Protein AF-A0A5H5B998-F1 (afdb_monomer_lite)

InterPro domains:
  IPR043472 Macro domain-like [G3DSA:3.40.220.10] (1-58)
  IPR043472 Macro domain-like [SSF52949] (23-58)

pLDDT: mean 94.79, std 3.72, range [81.38, 98.5]

Structure (mmCIF, N/CA/C/O backbone):
data_AF-A0A5H5B998-F1
#
_entry.id   AF-A0A5H5B998-F1
#
loop_
_atom_site.group_PDB
_atom_site.id
_atom_site.type_symbol
_atom_site.label_atom_id
_atom_site.label_alt_id
_atom_site.label_comp_id
_atom_site.label_asym_id
_atom_site.label_entity_id
_atom_site.label_seq_id
_atom_site.pdbx_PDB_ins_code
_atom_site.Cartn_x
_atom_site.Cartn_y
_atom_site.Cartn_z
_atom_site.occupancy
_atom_site.B_iso_or_equiv
_atom_site.auth_seq_id
_atom_site.auth_comp_id
_atom_site.auth_asym_id
_atom_site.auth_atom_id
_atom_site.pdbx_PDB_model_num
ATOM 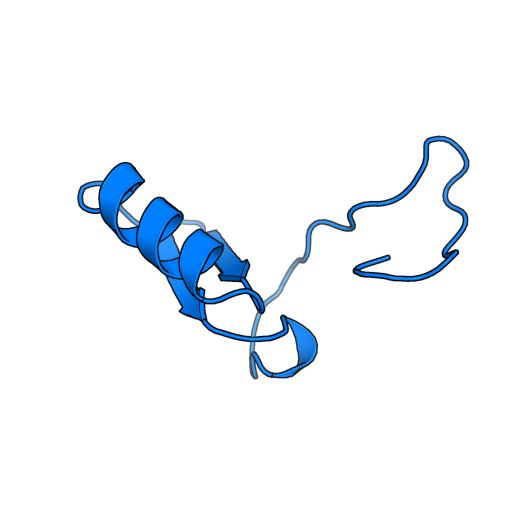1 N N . MET A 1 1 ? -11.385 -4.739 15.532 1.00 81.38 1 MET A N 1
ATOM 2 C CA . MET A 1 1 ? -11.629 -4.049 14.247 1.00 81.38 1 MET A CA 1
ATOM 3 C C . MET A 1 1 ? -10.359 -4.150 13.428 1.00 81.38 1 MET A C 1
ATOM 5 O O . MET A 1 1 ? -9.294 -4.129 14.030 1.00 81.38 1 MET A O 1
ATOM 9 N N . ILE A 1 2 ? -10.467 -4.326 12.112 1.00 92.56 2 ILE A N 1
ATOM 10 C CA . ILE A 1 2 ? -9.305 -4.391 11.214 1.00 92.56 2 ILE A CA 1
ATOM 11 C C . ILE A 1 2 ? -8.887 -2.955 10.883 1.00 92.56 2 ILE A C 1
ATOM 13 O O . ILE A 1 2 ? -9.749 -2.150 10.536 1.00 92.56 2 ILE A O 1
ATOM 17 N N . LYS A 1 3 ? -7.593 -2.643 11.001 1.00 95.62 3 LYS A N 1
ATOM 18 C CA . LYS A 1 3 ? -6.999 -1.400 10.493 1.00 95.62 3 LYS A CA 1
ATOM 19 C C . LYS A 1 3 ? -6.563 -1.631 9.046 1.00 95.62 3 LYS A C 1
ATOM 21 O O . LYS A 1 3 ? -5.918 -2.635 8.760 1.00 95.62 3 LYS A O 1
ATOM 26 N N . LEU A 1 4 ? -6.933 -0.728 8.148 1.00 97.19 4 LEU A N 1
ATOM 27 C CA . LEU A 1 4 ? -6.543 -0.749 6.743 1.00 97.19 4 LEU A CA 1
ATOM 28 C C . LEU A 1 4 ? -5.387 0.223 6.530 1.00 97.19 4 LEU A C 1
ATOM 30 O O . LEU A 1 4 ? -5.452 1.364 6.984 1.00 97.19 4 LEU A O 1
ATOM 34 N N . ILE A 1 5 ? -4.351 -0.232 5.829 1.00 97.56 5 ILE A N 1
ATOM 35 C CA . ILE A 1 5 ? -3.191 0.586 5.480 1.00 97.56 5 ILE A CA 1
ATOM 36 C C . ILE A 1 5 ? -3.122 0.698 3.958 1.00 97.56 5 ILE A C 1
ATOM 38 O O . ILE A 1 5 ? -3.046 -0.313 3.261 1.00 97.56 5 ILE A O 1
ATOM 42 N N . LEU A 1 6 ? -3.142 1.926 3.445 1.00 97.62 6 LEU A N 1
ATOM 43 C CA . LEU A 1 6 ? -2.874 2.230 2.043 1.00 97.62 6 LEU A CA 1
ATOM 44 C C . LEU A 1 6 ? -1.449 2.769 1.918 1.00 97.62 6 LEU A C 1
ATOM 46 O O . LEU A 1 6 ? -1.172 3.912 2.277 1.00 97.62 6 LEU A O 1
ATOM 50 N N . SER A 1 7 ? -0.547 1.936 1.405 1.00 97.44 7 SER A N 1
ATOM 51 C CA . SER A 1 7 ? 0.826 2.324 1.080 1.00 97.44 7 SER A CA 1
ATOM 52 C C . SER A 1 7 ? 0.895 2.868 -0.346 1.00 97.44 7 SER A C 1
ATOM 54 O O . SER A 1 7 ? 0.388 2.249 -1.284 1.00 97.44 7 SER A O 1
ATOM 56 N N . ALA A 1 8 ? 1.506 4.039 -0.512 1.00 97.06 8 ALA A N 1
ATOM 57 C CA . ALA A 1 8 ? 1.615 4.701 -1.806 1.00 97.06 8 ALA A CA 1
ATOM 58 C C . ALA A 1 8 ? 3.006 5.333 -1.987 1.00 97.06 8 ALA A C 1
ATOM 60 O O . ALA A 1 8 ? 3.250 6.419 -1.459 1.00 97.06 8 ALA A O 1
ATOM 61 N N . PRO A 1 9 ? 3.926 4.717 -2.758 1.00 95.44 9 PRO A N 1
ATOM 62 C CA . PRO A 1 9 ? 5.261 5.281 -2.980 1.00 95.44 9 PRO A CA 1
ATOM 63 C C . PRO A 1 9 ? 5.255 6.508 -3.905 1.00 95.44 9 PRO A C 1
ATOM 65 O O . PRO A 1 9 ? 6.217 7.272 -3.922 1.00 95.44 9 PRO A O 1
ATOM 68 N N . VAL A 1 10 ? 4.181 6.717 -4.674 1.00 96.88 10 VAL A N 1
ATOM 69 C CA . VAL A 1 10 ? 4.005 7.892 -5.538 1.00 96.88 10 VAL A CA 1
ATOM 70 C C . VAL A 1 10 ? 3.274 8.992 -4.754 1.00 96.88 10 VAL A C 1
ATOM 72 O O . VAL A 1 10 ? 2.112 8.782 -4.402 1.00 96.88 10 VAL A O 1
ATOM 75 N N . PRO A 1 11 ? 3.875 10.182 -4.536 1.00 97.00 11 PRO A N 1
ATOM 76 C CA . PRO A 1 11 ? 3.274 11.238 -3.712 1.00 97.00 11 PRO A CA 1
ATOM 77 C C . PRO A 1 11 ? 1.870 11.660 -4.158 1.00 97.00 11 PRO A C 1
ATOM 79 O O . PRO A 1 11 ? 0.959 11.719 -3.342 1.00 97.00 11 PRO A O 1
ATOM 82 N N . ALA A 1 12 ? 1.659 11.837 -5.466 1.00 98.19 12 ALA A N 1
ATOM 83 C CA . ALA A 1 12 ? 0.351 12.204 -6.011 1.00 98.19 12 ALA A CA 1
ATOM 84 C C . ALA A 1 12 ? -0.746 11.162 -5.710 1.00 98.19 12 ALA A C 1
ATOM 86 O O . ALA A 1 12 ? -1.921 11.506 -5.610 1.00 98.19 12 ALA A O 1
ATOM 87 N N . MET A 1 13 ? -0.375 9.885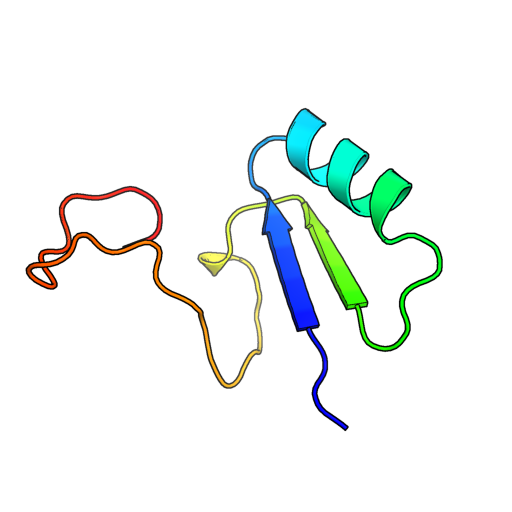 -5.562 1.00 97.81 13 MET A N 1
ATOM 88 C CA . MET A 1 13 ? -1.315 8.830 -5.185 1.00 97.81 13 MET A CA 1
ATOM 89 C C . MET A 1 13 ? -1.636 8.881 -3.688 1.00 97.81 13 MET A C 1
ATOM 91 O O . MET A 1 13 ? -2.801 8.751 -3.325 1.00 97.81 13 MET A O 1
ATOM 95 N N . ALA A 1 14 ? -0.633 9.119 -2.836 1.00 97.94 14 ALA A N 1
ATOM 96 C CA . ALA A 1 14 ? -0.841 9.301 -1.401 1.00 97.94 14 ALA A CA 1
ATOM 97 C C . ALA A 1 14 ? -1.767 10.497 -1.119 1.00 97.94 14 ALA A C 1
ATOM 99 O O . ALA A 1 14 ? -2.762 10.341 -0.418 1.00 97.94 14 ALA A O 1
ATOM 100 N N . GLU A 1 15 ? -1.518 11.646 -1.757 1.00 98.31 15 GLU A N 1
ATOM 101 C CA . GLU A 1 15 ? -2.367 12.844 -1.650 1.00 98.31 15 GLU A CA 1
ATOM 102 C C . GLU A 1 15 ? -3.815 12.569 -2.091 1.00 98.31 15 GLU A C 1
ATOM 104 O O . GLU A 1 15 ? -4.772 12.987 -1.435 1.00 98.31 15 GLU A O 1
ATOM 109 N N . ALA A 1 16 ? -3.997 11.826 -3.187 1.00 98.50 16 ALA A N 1
ATOM 110 C CA . ALA A 1 16 ? -5.325 11.440 -3.654 1.00 98.50 16 ALA A CA 1
ATOM 111 C C . ALA A 1 16 ? -6.042 10.507 -2.662 1.00 98.50 16 ALA A C 1
ATOM 113 O O . ALA A 1 16 ? -7.246 10.661 -2.442 1.00 98.50 16 ALA A O 1
ATOM 114 N N . PHE A 1 17 ? -5.322 9.562 -2.047 1.00 98.25 17 PHE A N 1
ATOM 115 C CA . PHE A 1 17 ? -5.879 8.686 -1.015 1.00 98.25 17 PHE A CA 1
ATOM 116 C C . PHE A 1 17 ? -6.264 9.457 0.242 1.00 98.25 17 PHE A C 1
ATOM 118 O O . PHE A 1 17 ? -7.369 9.255 0.742 1.00 98.25 17 PHE A O 1
ATOM 125 N N . GLU A 1 18 ? -5.412 10.365 0.718 1.00 97.69 18 GLU A N 1
ATOM 126 C CA . GLU A 1 18 ? -5.728 11.225 1.861 1.00 97.69 18 GLU A CA 1
ATOM 127 C C . GLU A 1 18 ? -7.011 12.021 1.609 1.00 97.69 18 GLU A C 1
ATOM 129 O O . GLU A 1 18 ? -7.922 11.995 2.435 1.00 97.69 18 GLU A O 1
ATOM 134 N N . LEU A 1 19 ? -7.143 12.654 0.438 1.00 98.12 19 LEU A N 1
ATO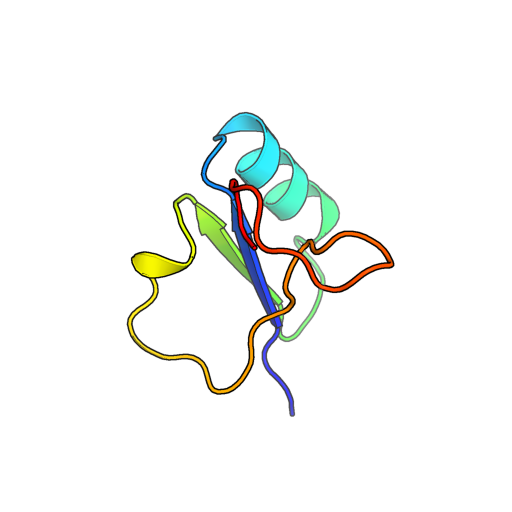M 135 C CA . LEU A 1 19 ? -8.334 13.432 0.090 1.00 98.12 19 LEU A CA 1
ATOM 136 C C . LEU A 1 19 ? -9.601 12.570 0.013 1.00 98.12 19 LEU A C 1
ATOM 138 O O . LEU A 1 19 ? -10.655 12.957 0.528 1.00 98.12 19 LEU A O 1
ATOM 142 N N . TYR A 1 20 ? -9.520 11.425 -0.665 1.00 98.31 20 TYR A N 1
ATOM 143 C CA . TYR A 1 20 ? -10.681 10.570 -0.906 1.00 98.31 20 TYR A CA 1
ATOM 144 C C . TYR A 1 20 ? -11.141 9.858 0.373 1.00 98.31 20 TYR A C 1
ATOM 146 O O . TYR A 1 20 ? -12.341 9.726 0.612 1.00 98.31 20 TYR A O 1
ATOM 154 N N . PHE A 1 21 ? -10.199 9.441 1.221 1.00 97.38 21 PHE A N 1
ATOM 155 C CA . PHE A 1 21 ? -10.472 8.630 2.407 1.00 97.38 21 PHE A CA 1
ATOM 156 C C . PHE A 1 21 ? -10.410 9.391 3.736 1.00 97.38 21 PHE A C 1
ATOM 158 O O . PHE A 1 21 ? -10.568 8.760 4.778 1.00 97.38 21 PHE A O 1
ATOM 165 N N . GLN A 1 22 ? -10.289 10.723 3.724 1.00 95.75 22 GLN A N 1
ATOM 166 C CA . GLN A 1 22 ? -10.196 11.591 4.915 1.00 95.75 22 GLN A CA 1
ATOM 167 C C . GLN A 1 22 ? -11.217 11.314 6.039 1.00 95.75 22 GLN A C 1
ATOM 169 O O . GLN A 1 22 ? -10.920 11.555 7.203 1.00 95.75 22 GLN A O 1
ATOM 174 N N . ASN A 1 23 ? -12.411 10.807 5.711 1.00 95.75 23 ASN A N 1
ATOM 175 C CA . ASN A 1 23 ? -13.484 10.527 6.677 1.00 95.75 23 ASN A CA 1
ATOM 176 C C . ASN A 1 23 ? -13.751 9.024 6.873 1.00 95.75 23 ASN A C 1
ATOM 178 O O . ASN A 1 23 ? -14.803 8.645 7.386 1.00 95.75 23 ASN A O 1
ATOM 182 N N . THR A 1 24 ? -12.845 8.158 6.418 1.00 96.69 24 THR A N 1
ATOM 183 C CA . THR A 1 24 ? -12.998 6.706 6.560 1.00 96.69 24 THR A CA 1
ATOM 184 C C . THR A 1 24 ? -12.367 6.251 7.866 1.00 96.69 24 THR A C 1
ATOM 186 O O . THR A 1 24 ? -11.165 6.399 8.075 1.00 96.69 24 THR A O 1
ATOM 189 N N . GLU A 1 25 ? -13.175 5.674 8.751 1.00 96.12 25 GLU A N 1
ATOM 190 C CA . GLU A 1 25 ? -12.672 5.103 9.998 1.00 96.12 25 GLU A CA 1
ATOM 191 C C . GLU A 1 25 ? -11.748 3.905 9.736 1.00 96.12 25 GLU A C 1
ATOM 193 O O . GLU A 1 25 ? -11.931 3.151 8.781 1.00 96.12 25 GLU A O 1
ATOM 198 N N . ASN A 1 26 ? -10.784 3.691 10.635 1.00 95.94 26 ASN A N 1
ATOM 199 C CA . ASN A 1 26 ? -9.814 2.591 10.575 1.00 95.94 26 ASN A CA 1
ATOM 200 C C . ASN A 1 26 ? -8.923 2.578 9.317 1.00 95.94 26 ASN A C 1
ATOM 202 O O . ASN A 1 26 ? -8.343 1.538 9.011 1.00 95.94 26 ASN A O 1
ATOM 206 N N . MET A 1 27 ? -8.793 3.704 8.613 1.00 96.25 27 MET A N 1
ATOM 207 C CA . MET A 1 27 ? -7.904 3.866 7.462 1.00 96.25 27 MET A CA 1
ATOM 208 C C . MET A 1 27 ? -6.651 4.655 7.849 1.00 96.25 27 MET A C 1
ATOM 210 O O . MET A 1 27 ? -6.746 5.712 8.469 1.00 96.25 27 MET A O 1
ATOM 214 N N . GLU A 1 28 ? -5.482 4.178 7.441 1.00 96.56 28 GLU A N 1
ATOM 215 C CA . GLU A 1 28 ? -4.218 4.910 7.507 1.00 96.56 28 GLU A CA 1
ATOM 216 C C . GLU A 1 28 ? -3.577 4.946 6.122 1.00 96.56 28 GLU A C 1
ATOM 218 O O . GLU A 1 28 ? -3.501 3.927 5.436 1.00 96.56 28 GLU A O 1
ATOM 223 N N . ILE A 1 29 ? -3.124 6.124 5.702 1.00 97.75 29 ILE A N 1
ATOM 224 C CA . ILE A 1 29 ? -2.405 6.307 4.443 1.00 97.75 29 ILE A CA 1
ATOM 225 C C . ILE A 1 29 ? -0.939 6.517 4.810 1.00 97.75 29 ILE A C 1
ATOM 227 O O . ILE A 1 29 ? -0.624 7.387 5.620 1.00 97.75 29 ILE A O 1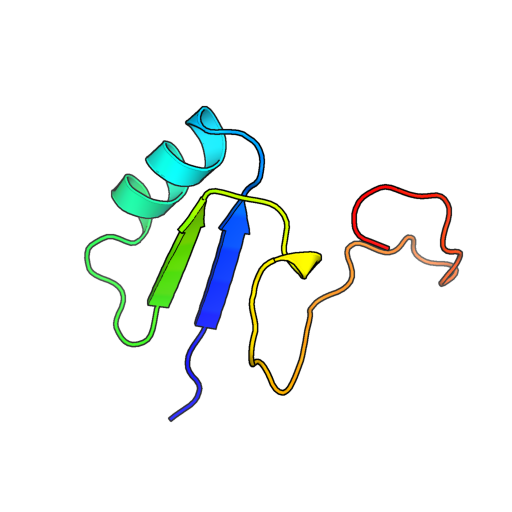
ATOM 231 N N . ILE A 1 30 ? -0.049 5.708 4.235 1.00 97.19 30 ILE A N 1
ATOM 232 C CA . ILE A 1 30 ? 1.397 5.794 4.456 1.00 97.19 30 ILE A CA 1
ATOM 233 C C . ILE A 1 30 ? 2.070 6.130 3.120 1.00 97.19 30 ILE A C 1
ATOM 235 O O . ILE A 1 30 ? 2.135 5.274 2.228 1.00 97.19 30 ILE A O 1
ATOM 239 N N . PRO A 1 31 ? 2.588 7.361 2.955 1.00 97.31 31 PRO A N 1
ATOM 240 C CA . PRO A 1 31 ? 3.398 7.717 1.799 1.00 97.31 31 PRO A CA 1
ATOM 241 C C . PRO A 1 31 ? 4.720 6.944 1.834 1.00 97.31 31 PRO A C 1
ATOM 243 O O . PRO A 1 31 ? 5.517 7.100 2.758 1.00 97.31 31 PRO A O 1
ATOM 246 N N . GLY A 1 32 ? 4.963 6.115 0.825 1.00 96.19 32 GLY A N 1
ATOM 247 C CA . GLY A 1 32 ? 6.160 5.280 0.731 1.00 96.19 32 GLY A CA 1
ATOM 248 C C . GLY A 1 32 ? 5.876 3.833 0.319 1.00 96.19 32 GLY A C 1
ATOM 249 O O . GLY A 1 32 ? 4.712 3.464 0.152 1.00 96.19 32 GLY A O 1
ATOM 250 N N . PRO A 1 33 ? 6.936 3.026 0.127 1.00 95.25 33 PRO A N 1
ATOM 251 C CA . PRO A 1 33 ? 6.841 1.593 -0.157 1.00 95.25 33 PRO A CA 1
ATOM 252 C C . PRO A 1 33 ? 6.286 0.819 1.043 1.00 95.25 33 PRO A C 1
ATOM 254 O O . PRO A 1 33 ? 6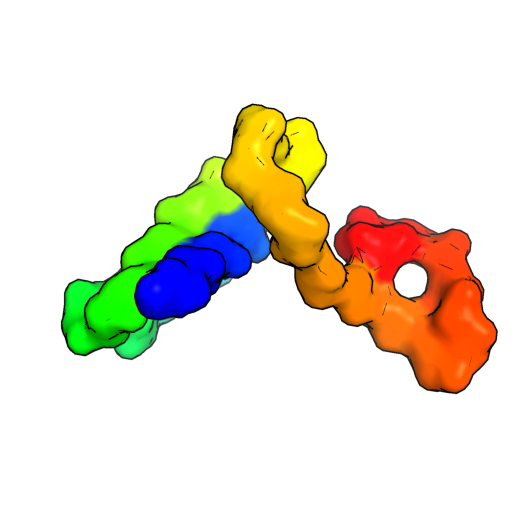.543 1.199 2.191 1.00 95.25 33 PRO A O 1
ATOM 257 N N . PHE A 1 34 ? 5.593 -0.294 0.804 1.00 95.19 34 PHE A N 1
ATOM 258 C CA . PHE A 1 34 ? 4.987 -1.080 1.886 1.00 95.19 34 PHE A CA 1
ATOM 259 C C . PHE A 1 34 ? 6.054 -1.760 2.753 1.00 95.19 34 PHE A C 1
ATOM 261 O O . PHE A 1 34 ? 5.856 -1.962 3.947 1.00 95.19 34 PHE A O 1
ATOM 268 N N . GLU A 1 35 ? 7.222 -2.031 2.175 1.00 94.50 35 GLU A N 1
ATOM 269 C CA . GLU A 1 35 ? 8.396 -2.629 2.812 1.00 94.50 35 GLU A CA 1
ATOM 270 C C . GLU A 1 35 ? 8.982 -1.745 3.920 1.00 94.50 35 GLU A C 1
ATOM 272 O O . GLU A 1 35 ? 9.756 -2.216 4.751 1.00 94.50 35 GLU A O 1
ATOM 277 N N . THR A 1 36 ? 8.630 -0.455 3.936 1.00 95.38 36 THR A N 1
ATOM 278 C CA . THR A 1 36 ? 9.036 0.480 4.995 1.00 95.38 36 THR A CA 1
ATOM 279 C C . THR A 1 36 ? 8.098 0.473 6.203 1.00 95.38 36 THR A C 1
ATOM 281 O O . THR A 1 36 ? 8.418 1.088 7.222 1.00 95.38 36 THR A O 1
ATOM 284 N N . ILE A 1 37 ? 6.958 -0.222 6.119 1.00 96.81 37 ILE A N 1
ATOM 285 C CA . ILE A 1 37 ? 5.981 -0.318 7.205 1.00 96.81 37 ILE A CA 1
ATOM 286 C C . ILE A 1 37 ? 6.462 -1.387 8.195 1.00 96.81 37 ILE A C 1
ATOM 288 O O . ILE A 1 37 ? 6.612 -2.546 7.810 1.00 96.81 37 ILE A O 1
ATOM 292 N N . PRO A 1 38 ? 6.700 -1.032 9.470 1.00 95.50 38 PRO A N 1
ATOM 293 C CA . PRO A 1 38 ? 7.350 -1.936 10.415 1.00 95.50 38 PRO A CA 1
ATOM 294 C C . PRO A 1 38 ? 6.465 -3.110 10.850 1.00 95.50 38 PRO A C 1
ATOM 296 O O . PRO A 1 38 ? 6.988 -4.181 11.143 1.00 95.50 38 PRO A O 1
ATOM 299 N N . GLU A 1 39 ? 5.145 -2.914 10.918 1.00 95.56 39 GLU A N 1
ATOM 300 C CA . GLU A 1 39 ? 4.210 -3.902 11.458 1.00 95.56 39 GLU A CA 1
ATOM 301 C C . GLU A 1 39 ? 2.889 -3.910 10.676 1.00 95.56 39 GLU A C 1
ATOM 303 O O . GLU A 1 39 ? 2.199 -2.893 10.581 1.00 95.56 39 GLU A O 1
ATOM 308 N N . PHE A 1 40 ? 2.534 -5.078 10.139 1.00 96.38 40 PHE A N 1
ATOM 309 C CA . PHE A 1 40 ? 1.213 -5.421 9.609 1.00 96.38 40 PHE A CA 1
ATOM 310 C C . PHE A 1 40 ? 1.070 -6.951 9.552 1.00 96.38 40 PHE A C 1
ATOM 312 O O . PHE A 1 40 ? 2.049 -7.662 9.335 1.00 96.38 40 PHE A O 1
ATOM 319 N N . ASP A 1 41 ? -0.148 -7.467 9.733 1.00 96.81 41 ASP A N 1
ATOM 320 C CA . ASP A 1 41 ? -0.393 -8.920 9.754 1.00 96.81 41 ASP A CA 1
ATOM 321 C C . ASP A 1 41 ? -0.638 -9.514 8.356 1.00 96.81 41 ASP A C 1
ATOM 323 O O . ASP A 1 41 ? -0.369 -10.690 8.113 1.00 96.81 41 ASP A O 1
ATOM 327 N N . CYS A 1 42 ? -1.172 -8.704 7.434 1.00 95.81 42 CYS A N 1
ATOM 328 C CA . CYS A 1 42 ? -1.589 -9.119 6.095 1.00 95.81 42 CYS A CA 1
ATOM 329 C C . CYS A 1 42 ? -1.272 -8.024 5.067 1.00 95.81 42 CYS A C 1
ATOM 331 O O . CYS A 1 42 ? -1.468 -6.843 5.350 1.00 95.81 42 CYS A O 1
ATOM 333 N N . MET A 1 43 ? -0.884 -8.419 3.852 1.00 94.69 43 MET A N 1
ATOM 334 C CA . MET A 1 43 ? -0.757 -7.520 2.699 1.00 94.69 43 MET A CA 1
ATOM 335 C C . MET A 1 43 ? -1.578 -8.028 1.515 1.00 94.69 43 MET A C 1
ATOM 337 O O . MET A 1 43 ? -1.775 -9.233 1.348 1.00 94.69 43 MET A O 1
ATOM 341 N N . VAL A 1 44 ? -2.050 -7.099 0.687 1.00 94.50 44 VAL A N 1
ATOM 342 C CA . VAL A 1 44 ? -2.670 -7.415 -0.603 1.00 94.50 44 VAL A CA 1
ATOM 343 C C . VAL A 1 44 ? -1.577 -7.359 -1.662 1.00 94.50 44 VAL A C 1
ATOM 345 O O . VAL A 1 44 ? -1.030 -6.287 -1.905 1.00 94.50 44 VAL A O 1
ATOM 348 N N . SER A 1 45 ? -1.268 -8.497 -2.285 1.00 92.81 45 SER A N 1
ATOM 349 C CA . SER A 1 45 ? -0.371 -8.513 -3.441 1.00 92.81 45 SER A CA 1
ATOM 350 C C . SER A 1 45 ? -1.119 -8.096 -4.713 1.00 92.81 45 SER A C 1
ATOM 352 O O . SER A 1 45 ? -2.223 -8.579 -4.983 1.00 92.81 45 SER A O 1
ATOM 354 N N . ALA A 1 46 ? -0.505 -7.217 -5.507 1.00 92.00 46 ALA A N 1
ATOM 355 C CA . ALA A 1 46 ? -0.997 -6.786 -6.815 1.00 92.00 46 ALA A CA 1
ATOM 356 C C . ALA A 1 46 ? -0.569 -7.760 -7.933 1.00 92.00 46 ALA A C 1
ATOM 358 O O . ALA A 1 46 ? -0.062 -7.342 -8.972 1.00 92.00 46 ALA A O 1
ATOM 359 N N . ALA A 1 47 ? -0.779 -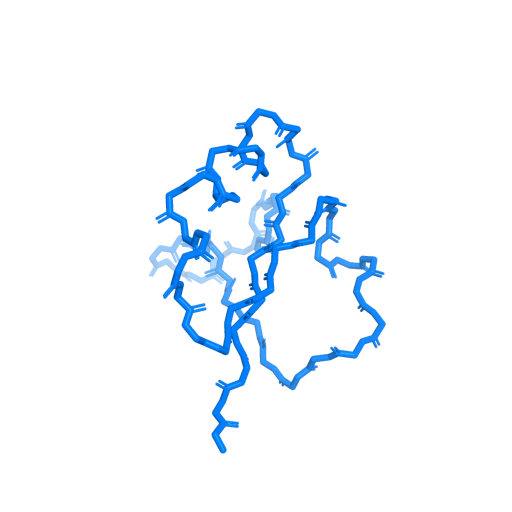9.055 -7.700 1.00 91.75 47 ALA A N 1
ATOM 360 C CA . ALA A 1 47 ? -0.349 -10.136 -8.576 1.00 91.75 47 ALA A CA 1
ATOM 361 C C . ALA A 1 47 ? -1.124 -10.209 -9.902 1.00 91.75 47 ALA A C 1
ATOM 363 O O . ALA A 1 47 ? -2.254 -9.725 -10.038 1.00 91.75 47 ALA A O 1
ATOM 364 N N . ASN A 1 48 ? -0.555 -10.921 -10.875 1.00 92.31 48 ASN A N 1
ATOM 365 C CA . ASN A 1 48 ? -1.294 -11.366 -12.058 1.00 92.31 48 ASN A CA 1
ATOM 366 C C . ASN A 1 48 ? -2.118 -12.640 -11.778 1.00 92.31 48 ASN A C 1
ATOM 368 O O . ASN A 1 48 ? -1.949 -13.333 -10.776 1.00 92.31 48 ASN A O 1
ATOM 372 N N . SER A 1 49 ? -3.010 -12.995 -12.709 1.00 95.00 49 SER A N 1
ATOM 373 C CA . SER A 1 49 ? -3.926 -14.142 -12.573 1.00 95.00 49 SER A CA 1
ATOM 374 C C . SER A 1 49 ? -3.246 -15.513 -12.461 1.00 95.00 49 SER A C 1
ATOM 376 O O . SER A 1 49 ? -3.924 -16.494 -12.162 1.00 95.00 49 SER A O 1
ATOM 378 N N . PHE A 1 50 ? -1.940 -15.598 -12.720 1.00 94.19 50 PHE A N 1
ATOM 379 C CA . PHE A 1 50 ? -1.160 -16.832 -12.643 1.00 94.19 50 PHE A CA 1
ATOM 380 C C . PHE A 1 50 ? -0.345 -16.943 -11.347 1.00 94.19 50 PHE A C 1
ATOM 382 O O . PHE A 1 50 ? 0.278 -17.979 -11.127 1.00 94.19 50 PHE A O 1
ATOM 389 N N . GLY A 1 51 ? -0.355 -15.911 -10.494 1.00 90.12 51 GLY A N 1
ATOM 390 C CA . GLY A 1 51 ? 0.433 -15.877 -9.258 1.00 90.12 51 GLY A CA 1
ATOM 391 C C . GLY A 1 51 ? 1.942 -15.817 -9.508 1.00 90.12 51 GLY A C 1
ATOM 392 O O . GLY A 1 51 ? 2.712 -16.390 -8.740 1.00 90.12 51 GLY A O 1
ATOM 393 N N . LEU A 1 52 ? 2.359 -15.203 -10.621 1.00 91.50 52 LEU A N 1
ATOM 394 C CA . LEU A 1 52 ? 3.771 -14.982 -10.929 1.00 91.50 52 LEU A CA 1
ATOM 395 C C . LEU A 1 52 ? 4.212 -13.619 -10.395 1.00 91.50 52 LEU A C 1
ATOM 397 O O . LEU A 1 52 ? 3.634 -12.620 -10.797 1.00 91.50 52 LEU A O 1
ATOM 401 N N . MET A 1 53 ? 5.281 -13.595 -9.603 1.00 89.19 53 MET A N 1
ATOM 402 C CA . MET A 1 53 ? 5.895 -12.362 -9.102 1.00 89.19 53 MET A CA 1
ATOM 403 C C . MET A 1 53 ? 6.865 -11.818 -10.160 1.00 89.19 53 MET A C 1
ATOM 405 O O . MET A 1 53 ? 7.999 -12.293 -10.282 1.00 89.19 53 MET A O 1
ATOM 409 N N . ASP A 1 54 ? 6.398 -10.888 -10.993 1.00 87.00 54 ASP A N 1
ATOM 410 C CA . ASP A 1 54 ? 7.153 -10.268 -12.093 1.00 87.00 54 ASP A CA 1
ATOM 411 C C . ASP A 1 54 ? 7.642 -8.840 -11.782 1.00 87.00 54 ASP A C 1
ATOM 413 O O . ASP A 1 54 ? 8.337 -8.227 -12.602 1.00 87.00 54 ASP A O 1
ATOM 417 N N . GLY A 1 55 ? 7.378 -8.361 -10.562 1.00 86.69 55 GLY A N 1
ATOM 418 C CA . GLY A 1 55 ? 7.902 -7.129 -9.983 1.00 86.69 55 GLY A CA 1
ATOM 419 C C . GLY A 1 55 ? 6.819 -6.115 -9.613 1.00 86.69 55 GLY A C 1
ATOM 420 O O . GLY A 1 55 ? 5.620 -6.323 -9.778 1.00 86.69 55 GLY A O 1
ATOM 421 N N . GLY A 1 56 ? 7.255 -4.953 -9.124 1.00 87.94 56 GLY A N 1
ATOM 422 C CA . GLY A 1 56 ? 6.340 -3.977 -8.540 1.00 87.94 56 GLY A CA 1
ATOM 423 C C . GLY A 1 56 ? 6.050 -4.331 -7.084 1.00 87.94 56 GLY A C 1
ATOM 424 O O . GLY A 1 56 ? 6.979 -4.357 -6.287 1.00 87.94 56 GLY A O 1
ATOM 425 N N . VAL A 1 57 ? 4.776 -4.529 -6.740 1.00 88.81 57 VAL A N 1
ATOM 426 C CA . VAL A 1 57 ? 4.347 -4.874 -5.369 1.00 88.81 57 VAL A CA 1
ATOM 427 C C . VAL A 1 57 ? 4.287 -6.391 -5.138 1.00 88.81 57 VAL A C 1
ATOM 429 O O . VAL A 1 57 ? 4.392 -6.809 -3.988 1.00 88.81 57 VAL A O 1
ATOM 432 N N . ASP A 1 58 ? 4.100 -7.188 -6.198 1.00 84.12 58 ASP A N 1
ATOM 433 C CA . ASP A 1 58 ? 4.109 -8.662 -6.139 1.00 84.12 58 ASP A CA 1
ATOM 434 C C . ASP A 1 58 ? 5.536 -9.227 -6.201 1.00 84.12 58 ASP A C 1
ATOM 436 O O . ASP A 1 58 ? 6.351 -8.713 -7.007 1.00 84.12 58 ASP A O 1
#

Foldseek 3Di:
DAAAEAEACDVVVLVVCCVVCVPPPSYDYHHRQPVPPPDDDDDDAPDDPVRDPPDDRD

Radius of gyration: 12.58 Å; chains: 1; bounding box: 22×30×27 Å

Secondary structure (DSSP, 8-state):
-PPEEEEESSHHHHHHHHHHHTT-TTEEEEES-GGG-S--S-------TT----STT-

Organism: NCBI:txid1151180

Sequence (58 aa):
MIKLILSAPVPAMAEAFELYFQNTENMEIIPGPFETIPEFDCMVSAANSFGLMDGGVD